Protein AF-A0A925W9W0-F1 (afdb_monomer_lite)

Structure (mmCIF, N/CA/C/O backbone):
data_AF-A0A925W9W0-F1
#
_entry.id   AF-A0A925W9W0-F1
#
loop_
_atom_site.group_PDB
_atom_site.id
_atom_site.type_symbol
_atom_site.label_atom_id
_atom_site.label_alt_id
_atom_site.label_comp_id
_atom_site.label_asym_id
_atom_site.label_entity_id
_atom_site.label_seq_id
_atom_site.pdbx_PDB_ins_code
_atom_site.Cartn_x
_atom_site.Cartn_y
_atom_site.Cartn_z
_atom_site.occupancy
_atom_site.B_iso_or_equiv
_atom_site.auth_seq_id
_atom_site.auth_comp_id
_atom_site.auth_asym_id
_atom_site.auth_atom_id
_atom_site.pdbx_PDB_model_num
ATOM 1 N N . MET A 1 1 ? 12.794 19.818 -5.799 1.00 35.72 1 MET A N 1
ATOM 2 C CA . MET A 1 1 ? 11.903 20.448 -4.801 1.00 35.72 1 MET A CA 1
ATOM 3 C C . MET A 1 1 ? 10.557 19.706 -4.739 1.00 35.72 1 MET A C 1
ATOM 5 O O . MET A 1 1 ? 9.547 20.289 -5.086 1.00 35.72 1 MET A O 1
ATOM 9 N N . LEU A 1 2 ? 10.519 18.413 -4.369 1.00 45.00 2 LEU A N 1
ATOM 10 C CA . LEU A 1 2 ? 9.253 17.642 -4.264 1.00 45.00 2 LEU A CA 1
ATOM 11 C C . LEU A 1 2 ? 9.252 16.527 -3.185 1.00 45.00 2 LEU A C 1
ATOM 13 O O . LEU A 1 2 ? 8.299 15.765 -3.110 1.00 45.00 2 LEU A O 1
ATOM 17 N N . LEU A 1 3 ? 10.278 16.420 -2.327 1.00 45.66 3 LEU A N 1
ATOM 18 C CA . LEU A 1 3 ? 10.325 15.407 -1.249 1.00 45.66 3 LEU A CA 1
ATOM 19 C C . LEU A 1 3 ? 10.150 15.988 0.169 1.00 45.66 3 LEU A C 1
ATOM 21 O O . LEU A 1 3 ? 10.175 15.241 1.139 1.00 45.66 3 LEU A O 1
ATOM 25 N N . ASP A 1 4 ? 9.933 17.298 0.297 1.00 52.91 4 ASP A N 1
ATOM 26 C CA . ASP A 1 4 ? 10.020 18.020 1.578 1.00 52.91 4 ASP A CA 1
ATOM 27 C C . ASP A 1 4 ? 8.683 18.115 2.351 1.00 52.91 4 ASP A C 1
ATOM 29 O O . ASP A 1 4 ? 8.634 18.366 3.552 1.00 52.91 4 ASP A O 1
ATOM 33 N N . THR A 1 5 ? 7.550 17.872 1.686 1.00 57.06 5 THR A N 1
ATOM 34 C CA . THR A 1 5 ? 6.224 18.156 2.265 1.00 57.06 5 THR A CA 1
ATOM 35 C C . THR A 1 5 ? 5.814 17.179 3.375 1.00 57.06 5 THR A C 1
ATOM 37 O O . THR A 1 5 ? 5.095 17.566 4.294 1.00 57.06 5 THR A O 1
ATOM 40 N N . GLY A 1 6 ? 6.260 15.920 3.310 1.00 57.00 6 GLY A N 1
ATOM 41 C CA . GLY A 1 6 ? 5.907 14.892 4.299 1.00 57.00 6 GLY A CA 1
ATOM 42 C C . GLY A 1 6 ? 6.624 15.080 5.637 1.00 57.00 6 GLY A C 1
ATOM 43 O O . GLY A 1 6 ? 5.998 14.992 6.691 1.00 57.00 6 GLY A O 1
ATOM 44 N N . MET A 1 7 ? 7.916 15.414 5.590 1.00 59.16 7 MET A N 1
ATOM 45 C CA . MET A 1 7 ? 8.739 15.629 6.782 1.00 59.16 7 MET A CA 1
ATOM 46 C C . MET A 1 7 ? 8.266 16.861 7.557 1.00 59.16 7 MET A C 1
ATOM 48 O O . MET A 1 7 ? 7.996 16.774 8.753 1.00 59.16 7 MET A O 1
ATOM 52 N N . ARG A 1 8 ? 7.997 17.960 6.844 1.00 59.16 8 ARG A N 1
ATOM 53 C CA . ARG A 1 8 ? 7.505 19.207 7.440 1.00 59.16 8 ARG A CA 1
ATOM 54 C C . ARG A 1 8 ? 6.164 19.054 8.170 1.00 59.16 8 ARG A C 1
ATOM 56 O O . ARG A 1 8 ? 5.930 19.727 9.165 1.00 59.16 8 ARG A O 1
ATOM 63 N N . ARG A 1 9 ? 5.264 18.170 7.711 1.00 61.03 9 ARG A N 1
ATOM 64 C CA . ARG A 1 9 ? 3.984 17.904 8.406 1.00 61.03 9 ARG A CA 1
ATOM 65 C C . ARG A 1 9 ? 4.157 17.042 9.657 1.00 61.03 9 ARG A C 1
ATOM 67 O O . ARG A 1 9 ? 3.387 17.208 10.593 1.00 61.03 9 ARG A O 1
ATOM 74 N N . SER A 1 10 ? 5.158 16.166 9.683 1.00 59.00 10 SER A N 1
ATOM 75 C CA . SER A 1 10 ? 5.431 15.281 10.8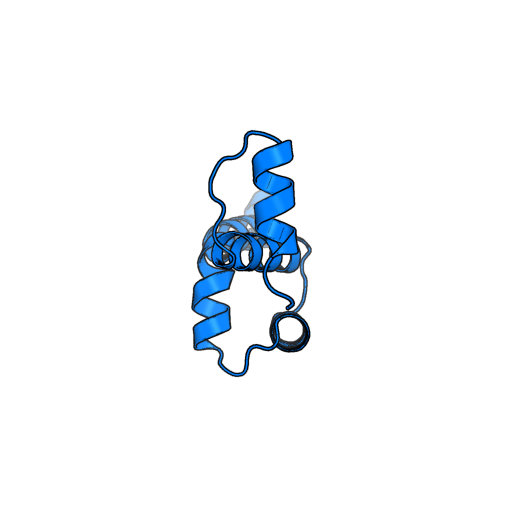23 1.00 59.00 10 SER A CA 1
ATOM 76 C C . SER A 1 10 ? 5.926 16.020 12.060 1.00 59.00 10 SER A C 1
ATOM 78 O O . SER A 1 10 ? 5.495 15.725 13.177 1.00 59.00 10 SER A O 1
ATOM 80 N N . GLU A 1 11 ? 6.764 17.035 11.836 1.00 60.59 11 GLU A N 1
ATOM 81 C CA . GLU A 1 11 ? 7.301 17.918 12.867 1.00 60.59 11 GLU A CA 1
ATOM 82 C C . GLU A 1 11 ? 6.180 18.745 13.502 1.00 60.59 11 GLU A C 1
ATOM 84 O O . GLU A 1 11 ? 6.127 18.882 14.721 1.00 60.59 11 GLU A O 1
ATOM 89 N N . LEU A 1 12 ? 5.213 19.199 12.693 1.00 63.03 12 LEU A N 1
ATOM 90 C CA . LEU A 1 12 ? 4.027 19.920 13.168 1.00 63.03 12 LEU A CA 1
ATOM 91 C C . LEU A 1 12 ? 3.099 19.058 14.039 1.00 63.03 12 LEU A C 1
ATOM 93 O O . LEU A 1 12 ? 2.364 19.597 14.860 1.00 63.03 12 LEU A O 1
ATOM 97 N N . THR A 1 13 ? 3.121 17.734 13.869 1.00 71.12 13 THR A N 1
ATOM 98 C CA . THR A 1 13 ? 2.293 16.787 14.635 1.00 71.12 13 THR A CA 1
ATOM 99 C C . THR A 1 13 ? 3.039 16.123 15.796 1.00 71.12 13 THR A C 1
ATOM 101 O O . THR A 1 13 ? 2.468 15.269 16.467 1.00 71.12 13 THR A O 1
ATOM 104 N N . GLY A 1 14 ? 4.314 16.466 16.027 1.00 72.31 14 GLY A N 1
ATOM 105 C CA . GLY A 1 14 ? 5.141 15.852 17.074 1.00 72.31 14 GLY A CA 1
ATOM 106 C C . GLY A 1 14 ? 5.504 14.380 16.823 1.00 72.31 14 GLY A C 1
ATOM 107 O O . GLY A 1 14 ? 5.949 13.699 17.740 1.00 72.31 14 GLY A O 1
ATOM 108 N N . LEU A 1 15 ? 5.335 13.881 15.591 1.00 70.81 15 LEU A N 1
ATOM 109 C CA . LEU A 1 15 ? 5.567 12.473 15.227 1.00 70.81 15 LEU A CA 1
ATOM 110 C C . LEU A 1 15 ? 7.057 12.135 15.022 1.00 70.81 15 LEU A C 1
ATOM 112 O O . LEU A 1 15 ? 7.400 10.974 14.804 1.00 70.81 15 LEU A O 1
ATOM 116 N N . GLY A 1 16 ? 7.949 13.126 15.122 1.00 76.31 16 GLY A N 1
ATOM 117 C CA . GLY A 1 16 ? 9.384 12.953 14.897 1.00 76.31 16 GLY A CA 1
ATOM 118 C C . GLY A 1 16 ? 9.719 12.641 13.435 1.00 76.31 16 GLY A C 1
ATOM 119 O O . GLY A 1 16 ? 8.932 12.906 12.530 1.00 76.31 16 GLY A O 1
ATOM 120 N N . HIS A 1 17 ? 10.910 12.088 13.190 1.00 76.44 17 HIS A N 1
ATOM 121 C CA . HIS A 1 17 ? 11.376 11.801 11.833 1.00 76.44 17 HIS A CA 1
ATOM 122 C C . HIS A 1 17 ? 10.631 10.608 11.222 1.00 76.44 17 HIS A C 1
ATOM 124 O O . HIS A 1 17 ? 10.837 9.460 11.621 1.00 76.44 17 HIS A O 1
ATOM 130 N N . ILE A 1 18 ? 9.813 10.875 10.206 1.00 79.12 18 ILE A N 1
ATOM 131 C CA . ILE A 1 18 ? 9.181 9.836 9.390 1.00 79.12 18 ILE A CA 1
ATOM 132 C C . ILE A 1 18 ? 9.911 9.637 8.068 1.00 79.12 18 ILE A C 1
ATOM 134 O O . ILE A 1 18 ? 10.249 10.577 7.345 1.00 79.12 18 ILE A O 1
ATOM 138 N N . HIS A 1 19 ? 10.126 8.370 7.731 1.00 82.50 19 HIS A N 1
ATOM 139 C CA . HIS A 1 19 ? 10.801 7.979 6.506 1.00 82.50 19 HIS A CA 1
ATOM 140 C C . HIS A 1 19 ? 9.784 7.815 5.370 1.00 82.50 19 HIS A C 1
ATOM 142 O O . HIS A 1 19 ? 8.776 7.128 5.550 1.00 82.50 19 HIS A O 1
ATOM 148 N N . PRO A 1 20 ? 10.073 8.304 4.149 1.00 81.31 20 PRO A N 1
ATOM 149 C CA . PRO A 1 20 ? 9.213 8.109 2.977 1.00 81.31 20 PRO A CA 1
ATOM 150 C C . PRO A 1 20 ? 8.806 6.648 2.711 1.00 81.31 20 PRO A C 1
ATOM 152 O O . PRO A 1 20 ? 7.764 6.381 2.116 1.00 81.31 20 PRO A O 1
ATOM 155 N N . HIS A 1 21 ? 9.619 5.682 3.150 1.00 85.19 21 HIS A N 1
ATOM 156 C CA . HIS A 1 21 ? 9.303 4.258 3.044 1.00 85.19 21 HIS A CA 1
ATOM 157 C C . HIS A 1 21 ? 8.155 3.797 3.949 1.00 85.19 21 HIS A C 1
ATOM 159 O O . HIS A 1 21 ? 7.447 2.875 3.554 1.00 85.19 21 HIS A O 1
ATOM 165 N N . GLN A 1 22 ? 7.914 4.443 5.092 1.00 84.56 22 GLN A N 1
ATOM 166 C CA . GLN A 1 22 ? 6.796 4.098 5.978 1.00 84.56 22 GLN A CA 1
ATOM 167 C C . GLN A 1 22 ? 5.457 4.352 5.281 1.00 84.56 22 GLN A C 1
ATOM 169 O O . GLN A 1 22 ? 4.611 3.466 5.248 1.00 84.56 22 GLN A O 1
ATOM 174 N N . PHE A 1 23 ? 5.320 5.487 4.592 1.00 85.75 23 PHE A N 1
ATOM 175 C CA . PHE A 1 23 ? 4.129 5.782 3.792 1.00 85.75 23 PHE A CA 1
ATOM 176 C C . PHE A 1 23 ? 3.872 4.747 2.699 1.00 85.75 23 PHE A C 1
ATOM 178 O O . PHE A 1 23 ? 2.726 4.396 2.441 1.00 85.75 23 PHE A O 1
ATOM 185 N N . ARG A 1 24 ? 4.930 4.223 2.066 1.00 89.00 24 ARG A N 1
ATOM 186 C CA . ARG A 1 24 ? 4.781 3.174 1.047 1.00 89.00 24 ARG A CA 1
ATOM 187 C C . ARG A 1 24 ? 4.301 1.851 1.638 1.00 89.00 24 ARG A C 1
ATOM 189 O O . ARG A 1 24 ? 3.551 1.155 0.965 1.00 89.00 24 ARG A O 1
ATOM 196 N N . HIS A 1 25 ? 4.697 1.521 2.868 1.00 88.88 25 HIS A N 1
ATOM 197 C CA . HIS A 1 25 ? 4.153 0.367 3.584 1.00 88.88 25 HIS A CA 1
ATOM 198 C C . HIS A 1 25 ? 2.687 0.571 3.960 1.00 88.88 25 HIS A C 1
ATOM 200 O O . HIS A 1 25 ? 1.879 -0.312 3.690 1.00 88.88 25 HIS A O 1
ATOM 206 N N . THR A 1 26 ? 2.338 1.725 4.535 1.00 88.44 26 THR A N 1
ATOM 207 C CA . THR A 1 26 ? 0.953 2.033 4.919 1.00 88.44 26 THR A CA 1
ATOM 208 C C . THR A 1 26 ? 0.031 2.012 3.707 1.00 88.44 26 THR A C 1
ATOM 210 O O . THR A 1 26 ? -0.962 1.298 3.718 1.00 88.44 26 THR A O 1
ATOM 213 N N . PHE A 1 27 ? 0.414 2.683 2.618 1.00 91.12 27 PHE A N 1
ATOM 214 C CA . PHE A 1 27 ? -0.380 2.710 1.392 1.00 91.12 27 PHE A CA 1
ATOM 215 C C . PHE A 1 27 ? -0.600 1.310 0.799 1.00 91.12 27 PHE A C 1
ATOM 217 O O . PHE A 1 27 ? -1.713 0.968 0.412 1.00 91.12 27 PHE A O 1
ATOM 224 N N . ALA A 1 28 ? 0.446 0.477 0.750 1.00 91.06 28 ALA A N 1
ATOM 225 C CA . ALA A 1 28 ? 0.321 -0.899 0.272 1.00 91.06 28 ALA A CA 1
ATOM 226 C C . ALA A 1 28 ? -0.585 -1.745 1.173 1.00 91.06 28 ALA A C 1
ATOM 228 O O . ALA A 1 28 ? -1.330 -2.589 0.679 1.00 91.06 28 ALA A O 1
ATOM 229 N N . HIS A 1 29 ? -0.496 -1.531 2.487 1.00 88.56 29 HIS A N 1
ATOM 230 C CA . HIS A 1 29 ? -1.311 -2.231 3.464 1.00 88.56 29 HIS A CA 1
ATOM 231 C C . HIS A 1 29 ? -2.787 -1.862 3.333 1.00 88.56 29 HIS A C 1
ATOM 233 O O . HIS A 1 29 ? -3.602 -2.761 3.178 1.00 88.56 29 HIS A O 1
ATOM 239 N N . GLU A 1 30 ? -3.119 -0.571 3.337 1.00 88.88 30 GLU A N 1
ATOM 240 C CA . GLU A 1 30 ? -4.498 -0.086 3.195 1.00 88.88 30 GLU A CA 1
ATOM 241 C C . GLU A 1 30 ? -5.112 -0.556 1.874 1.00 88.88 30 GLU A C 1
ATOM 243 O O . GLU A 1 30 ? -6.162 -1.190 1.879 1.00 88.88 30 GLU A O 1
ATOM 248 N N . TRP A 1 31 ? -4.399 -0.377 0.755 1.00 91.81 31 TRP A N 1
ATOM 249 C CA . TRP A 1 31 ? -4.881 -0.802 -0.561 1.00 91.81 31 TRP A CA 1
ATOM 250 C C . TRP A 1 31 ? -5.249 -2.289 -0.613 1.00 91.81 31 TRP A C 1
ATOM 252 O O . TRP A 1 31 ? -6.277 -2.659 -1.170 1.00 91.81 31 TRP A O 1
ATOM 262 N N . LEU A 1 32 ? -4.394 -3.158 -0.067 1.00 88.12 32 LEU A N 1
ATOM 263 C CA . LEU A 1 32 ? -4.600 -4.606 -0.132 1.00 88.12 32 LEU A CA 1
ATOM 264 C C . LEU A 1 32 ? -5.574 -5.120 0.933 1.00 88.12 32 LEU A C 1
ATOM 266 O O . LEU A 1 32 ? -6.139 -6.196 0.742 1.00 88.12 32 LEU A O 1
ATOM 270 N N . SER A 1 33 ? -5.739 -4.399 2.042 1.00 85.25 33 SER A N 1
ATOM 271 C CA . SER A 1 33 ? -6.762 -4.691 3.049 1.00 85.25 33 SER A CA 1
ATOM 272 C C . SER A 1 33 ? -8.165 -4.360 2.533 1.00 85.25 33 SER A C 1
ATOM 274 O O . SER A 1 33 ? -9.097 -5.094 2.838 1.00 85.25 33 SER A O 1
ATOM 276 N N . ASP A 1 34 ? -8.299 -3.351 1.668 1.00 88.06 34 ASP A N 1
ATOM 277 C CA . ASP A 1 34 ? -9.559 -2.987 0.999 1.00 88.06 34 ASP A CA 1
ATOM 278 C C . ASP A 1 34 ? -9.837 -3.834 -0.267 1.00 88.06 34 ASP A C 1
ATOM 280 O O . ASP A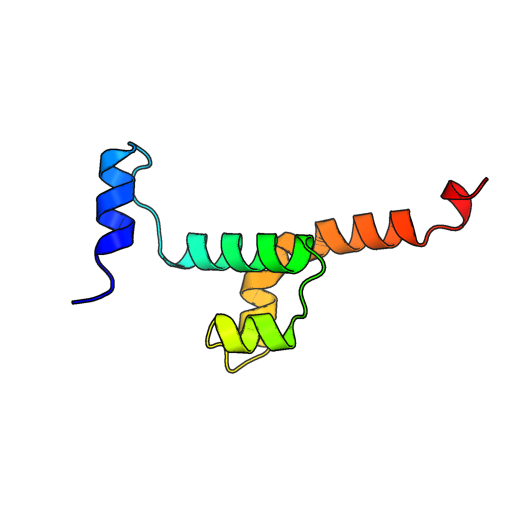 1 34 ? -10.477 -3.379 -1.215 1.00 88.06 34 ASP A O 1
ATOM 284 N N . ASP A 1 35 ? -9.322 -5.071 -0.311 1.00 85.75 35 ASP A N 1
ATOM 285 C CA . ASP A 1 35 ? -9.416 -6.010 -1.445 1.00 85.75 35 ASP A CA 1
ATOM 286 C C . ASP A 1 35 ? -8.915 -5.418 -2.796 1.00 85.75 35 ASP A C 1
ATOM 288 O O . ASP A 1 35 ? -9.262 -5.892 -3.884 1.00 85.75 35 ASP A O 1
ATOM 292 N N . GLY A 1 36 ? -8.052 -4.396 -2.754 1.00 89.00 36 GLY A N 1
ATOM 293 C CA . GLY A 1 36 ? -7.491 -3.745 -3.934 1.00 89.00 36 GLY A CA 1
ATOM 294 C C . GLY A 1 36 ? -6.546 -4.645 -4.737 1.00 89.00 36 GLY A C 1
ATOM 295 O O . GLY A 1 36 ? -5.797 -5.469 -4.208 1.00 89.00 36 GLY A O 1
ATOM 296 N N . HIS A 1 37 ? -6.531 -4.466 -6.060 1.00 92.12 37 HIS A N 1
ATOM 297 C CA . HIS A 1 37 ? -5.771 -5.334 -6.957 1.00 92.12 37 HIS A CA 1
ATOM 298 C C . HIS A 1 37 ? -4.270 -4.986 -7.000 1.00 92.12 37 HIS A C 1
ATOM 300 O O . HIS A 1 37 ? -3.875 -3.824 -7.131 1.00 92.12 37 HIS A O 1
ATOM 306 N N . GLU A 1 38 ? -3.406 -6.004 -6.955 1.00 91.50 38 GLU A N 1
ATOM 307 C CA . GLU A 1 38 ? -1.943 -5.842 -6.918 1.00 91.50 38 GLU A CA 1
ATOM 308 C C . GLU A 1 38 ? -1.374 -5.143 -8.163 1.00 91.50 38 GLU A C 1
ATOM 310 O O . GLU A 1 38 ? -0.435 -4.352 -8.073 1.00 91.50 38 GLU A O 1
ATOM 315 N N . GLY A 1 39 ? -1.940 -5.422 -9.340 1.00 94.00 39 GLY A N 1
ATOM 316 C CA . GLY A 1 39 ? -1.496 -4.815 -10.598 1.00 94.00 39 GLY A CA 1
ATOM 317 C C . GLY A 1 39 ? -1.782 -3.313 -10.680 1.00 94.00 39 GLY A C 1
ATOM 318 O O . GLY A 1 39 ? -1.037 -2.583 -11.342 1.00 94.00 39 GLY A O 1
ATOM 319 N N . ASP A 1 40 ? -2.824 -2.857 -9.988 1.00 94.94 40 ASP A N 1
ATOM 320 C CA . ASP A 1 40 ? -3.197 -1.445 -9.925 1.00 94.94 40 ASP A CA 1
ATOM 321 C C . ASP A 1 40 ? -2.362 -0.731 -8.872 1.00 94.94 40 ASP A C 1
ATOM 323 O O . ASP A 1 40 ? -1.811 0.331 -9.156 1.00 94.94 40 ASP A O 1
ATOM 327 N N . LEU A 1 41 ? -2.121 -1.379 -7.728 1.00 93.50 41 LEU A N 1
ATOM 328 C CA . LEU A 1 41 ? -1.152 -0.907 -6.741 1.00 93.50 41 LEU A CA 1
ATOM 329 C C . LEU A 1 41 ? 0.223 -0.669 -7.374 1.00 93.50 41 LEU A C 1
ATOM 331 O O . LEU A 1 41 ? 0.834 0.376 -7.164 1.00 93.50 41 LEU A O 1
ATOM 335 N N . MET A 1 42 ? 0.705 -1.605 -8.197 1.00 95.19 42 MET A N 1
ATOM 336 C CA . MET A 1 42 ? 1.976 -1.438 -8.903 1.00 95.19 42 MET A CA 1
ATOM 337 C C . MET A 1 42 ? 1.973 -0.218 -9.836 1.00 95.19 42 MET A C 1
ATOM 339 O O . MET A 1 42 ? 2.965 0.513 -9.875 1.00 95.19 42 MET A O 1
ATOM 343 N N . ARG A 1 43 ? 0.872 0.037 -10.556 1.00 96.12 43 ARG A N 1
ATOM 344 C CA . ARG A 1 43 ? 0.734 1.216 -11.429 1.00 96.12 43 ARG A CA 1
ATOM 345 C C . ARG A 1 43 ? 0.697 2.515 -10.628 1.00 96.12 43 ARG A C 1
ATOM 347 O O . ARG A 1 43 ? 1.464 3.423 -10.934 1.00 96.12 43 ARG A O 1
ATOM 354 N N . LEU A 1 44 ? -0.130 2.577 -9.586 1.00 93.88 44 LEU A N 1
ATOM 355 C CA . LEU A 1 44 ? -0.307 3.757 -8.736 1.00 93.88 44 LEU A CA 1
ATOM 356 C C . LEU A 1 44 ? 0.963 4.102 -7.952 1.00 93.88 44 LEU A C 1
ATOM 358 O O . LEU A 1 44 ? 1.342 5.266 -7.851 1.00 93.88 44 LEU A O 1
ATOM 362 N N . ALA A 1 45 ? 1.664 3.094 -7.434 1.00 90.75 45 ALA A N 1
ATOM 363 C CA . ALA A 1 45 ? 2.884 3.290 -6.659 1.00 90.75 45 ALA A CA 1
ATOM 364 C C . ALA A 1 45 ? 4.149 3.477 -7.523 1.00 90.75 45 ALA A C 1
ATOM 366 O O . ALA A 1 45 ? 5.222 3.784 -6.977 1.00 90.75 45 ALA A O 1
ATOM 367 N N . GLY A 1 46 ? 4.040 3.286 -8.845 1.00 94.12 46 GLY A N 1
ATOM 368 C CA . GLY A 1 46 ? 5.144 3.381 -9.803 1.00 94.12 46 GLY A CA 1
ATOM 369 C C . GLY A 1 46 ? 6.142 2.221 -9.718 1.00 94.12 46 GLY A C 1
ATOM 370 O O . GLY A 1 46 ? 7.333 2.397 -9.988 1.00 94.12 46 GLY A O 1
ATOM 371 N N . TRP A 1 47 ? 5.698 1.037 -9.299 1.00 94.38 47 TRP A N 1
ATOM 372 C CA . TRP A 1 47 ? 6.560 -0.127 -9.115 1.00 94.38 47 TRP A CA 1
ATOM 373 C C . TRP A 1 47 ? 6.658 -0.962 -10.378 1.00 94.38 47 TRP A C 1
ATOM 375 O O . TRP A 1 47 ? 5.680 -1.502 -10.885 1.00 94.38 47 TRP A O 1
ATOM 385 N N . LYS A 1 48 ? 7.892 -1.130 -10.847 1.00 92.38 48 LYS A N 1
ATOM 386 C CA . LYS A 1 48 ? 8.181 -1.902 -12.058 1.00 92.38 48 LYS A CA 1
ATOM 387 C C . LYS A 1 48 ? 8.404 -3.390 -11.793 1.00 92.38 48 LYS A C 1
ATOM 389 O O . LYS A 1 48 ? 8.386 -4.173 -12.733 1.00 92.38 48 LYS A O 1
ATOM 394 N N . SER A 1 49 ? 8.635 -3.791 -10.542 1.00 92.50 49 SER A N 1
ATOM 395 C CA . SER A 1 49 ? 8.965 -5.175 -10.198 1.00 92.50 49 SER A CA 1
ATOM 396 C C . SER A 1 49 ? 8.047 -5.740 -9.123 1.00 92.50 49 SER A C 1
ATOM 398 O O . SER A 1 49 ? 7.667 -5.060 -8.169 1.00 92.50 49 SER A O 1
ATOM 400 N N . ARG A 1 50 ? 7.757 -7.040 -9.241 1.00 89.81 50 ARG A N 1
ATOM 401 C CA . ARG A 1 50 ? 7.053 -7.789 -8.194 1.00 89.81 50 ARG A CA 1
ATOM 402 C C . ARG A 1 50 ? 7.848 -7.879 -6.894 1.00 89.81 50 ARG A C 1
ATOM 404 O O . ARG A 1 50 ? 7.245 -7.986 -5.839 1.00 89.81 50 ARG A O 1
ATOM 411 N N . ALA A 1 51 ? 9.173 -7.763 -6.940 1.00 91.62 51 ALA A N 1
ATOM 412 C CA . ALA A 1 51 ? 9.989 -7.685 -5.730 1.00 91.62 51 ALA A CA 1
ATOM 413 C C . ALA A 1 51 ? 9.632 -6.459 -4.867 1.00 91.62 51 ALA A C 1
ATOM 415 O O . ALA A 1 51 ? 9.588 -6.565 -3.644 1.00 91.62 51 ALA A O 1
ATOM 416 N N . MET A 1 52 ? 9.324 -5.313 -5.489 1.00 91.62 52 MET A N 1
ATOM 417 C CA . MET A 1 52 ? 8.856 -4.121 -4.769 1.00 91.62 52 MET A CA 1
ATOM 418 C C . MET A 1 52 ? 7.473 -4.344 -4.164 1.00 91.62 52 MET A C 1
ATOM 420 O O . MET A 1 52 ? 7.271 -4.029 -2.995 1.00 91.62 52 MET A O 1
ATOM 424 N N . LEU A 1 53 ? 6.558 -4.946 -4.931 1.00 89.75 53 LEU A N 1
ATOM 425 C CA . LEU A 1 53 ? 5.247 -5.335 -4.419 1.00 89.75 53 LEU A CA 1
ATOM 426 C C . LEU A 1 53 ? 5.397 -6.232 -3.188 1.00 89.75 53 LEU A C 1
ATOM 428 O O . LEU A 1 53 ? 4.857 -5.896 -2.148 1.00 89.75 53 LEU A O 1
ATOM 432 N N . GLN A 1 54 ? 6.187 -7.303 -3.264 1.00 88.50 54 GLN A N 1
ATOM 433 C CA . GLN A 1 54 ? 6.392 -8.207 -2.130 1.00 88.50 54 GLN A CA 1
ATOM 434 C C . GLN A 1 54 ? 7.007 -7.495 -0.923 1.00 88.50 54 GLN A C 1
ATOM 436 O O . GLN A 1 54 ? 6.528 -7.660 0.193 1.00 88.50 54 GLN A O 1
ATOM 441 N N . ARG A 1 55 ? 8.014 -6.638 -1.135 1.00 88.75 55 ARG A N 1
ATOM 442 C CA . ARG A 1 55 ? 8.646 -5.867 -0.054 1.00 88.75 55 ARG A CA 1
ATOM 443 C C . ARG A 1 55 ? 7.644 -4.991 0.702 1.00 88.75 55 ARG A C 1
ATOM 445 O O . ARG A 1 55 ? 7.708 -4.942 1.925 1.00 88.75 55 ARG A O 1
ATOM 452 N N . TYR A 1 56 ? 6.749 -4.300 -0.003 1.00 87.62 56 TYR A N 1
ATOM 453 C CA . TYR A 1 56 ? 5.811 -3.363 0.624 1.00 87.62 56 TYR A CA 1
ATOM 454 C C . TYR A 1 56 ? 4.472 -4.001 1.021 1.00 87.62 56 TYR A C 1
ATOM 456 O O . TYR A 1 56 ? 3.857 -3.534 1.972 1.00 87.62 56 TYR A O 1
ATOM 464 N N . ALA A 1 57 ? 4.057 -5.088 0.365 1.00 81.38 57 ALA A N 1
ATOM 465 C CA . ALA A 1 57 ? 2.837 -5.843 0.662 1.00 81.38 57 ALA A CA 1
ATOM 466 C C . ALA A 1 57 ? 3.018 -6.924 1.740 1.00 81.38 57 ALA A C 1
ATOM 468 O O . ALA A 1 57 ? 2.019 -7.447 2.242 1.00 81.38 57 ALA A O 1
ATOM 469 N N . ALA A 1 58 ? 4.261 -7.274 2.101 1.00 78.25 58 ALA A N 1
ATOM 470 C CA . ALA A 1 58 ? 4.554 -8.307 3.098 1.00 78.25 58 ALA A CA 1
ATOM 471 C C . ALA A 1 58 ? 3.859 -8.047 4.443 1.00 78.25 58 ALA A C 1
ATOM 473 O O . ALA A 1 58 ? 3.314 -8.973 5.035 1.00 78.25 58 ALA A O 1
ATOM 474 N N . SER A 1 59 ? 3.788 -6.787 4.887 1.00 68.75 59 SER A N 1
ATOM 475 C CA . SER A 1 59 ? 3.118 -6.413 6.142 1.00 68.75 59 SER A CA 1
ATOM 476 C C . SER A 1 59 ? 1.616 -6.723 6.148 1.00 68.75 59 SER A C 1
ATOM 478 O O . SER A 1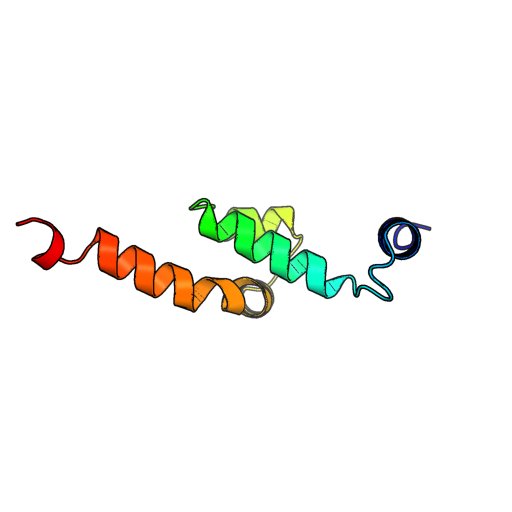 59 ? 1.040 -6.944 7.208 1.00 68.75 59 SER A O 1
ATOM 480 N N . ALA A 1 60 ? 0.972 -6.765 4.979 1.00 66.00 60 ALA A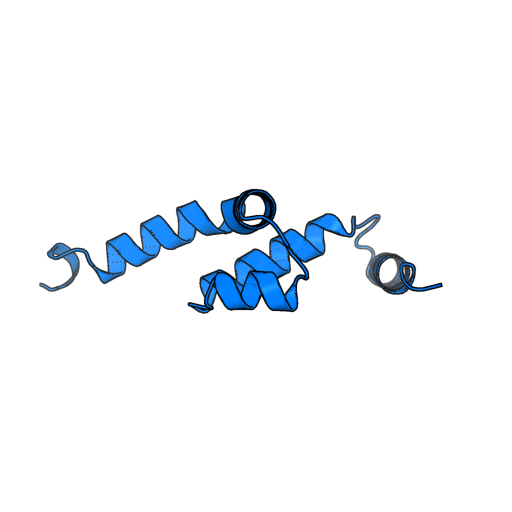 N 1
ATOM 481 C CA . ALA A 1 60 ? -0.441 -7.110 4.836 1.00 66.00 60 ALA A CA 1
ATOM 482 C C . ALA A 1 60 ? -0.672 -8.590 4.496 1.00 66.00 60 ALA A C 1
ATOM 484 O O . ALA A 1 60 ? -1.805 -9.060 4.552 1.00 66.00 60 ALA A O 1
ATOM 485 N N . ALA A 1 61 ? 0.360 -9.336 4.092 1.00 72.00 61 ALA A N 1
ATOM 486 C CA . ALA A 1 61 ? 0.204 -10.697 3.578 1.00 72.00 61 ALA A CA 1
ATOM 487 C C . ALA A 1 61 ? -0.351 -11.663 4.636 1.00 72.00 61 ALA A C 1
ATOM 489 O O . ALA A 1 61 ? -1.328 -12.362 4.370 1.00 72.00 61 ALA A O 1
ATOM 490 N N . ASP A 1 62 ? 0.195 -11.640 5.853 1.00 70.62 62 ASP A N 1
ATOM 491 C CA . ASP A 1 62 ? -0.222 -12.555 6.920 1.00 70.62 62 ASP A CA 1
ATOM 492 C C . ASP A 1 62 ? -1.633 -12.254 7.448 1.00 70.62 62 ASP A C 1
ATOM 494 O O . ASP A 1 62 ? -2.390 -13.165 7.788 1.00 70.62 62 ASP A O 1
ATOM 498 N N . ALA A 1 63 ? -2.007 -10.973 7.533 1.00 70.12 63 ALA A N 1
ATOM 499 C CA . ALA A 1 63 ? -3.352 -10.562 7.935 1.00 70.12 63 ALA A CA 1
ATOM 500 C C . ALA A 1 63 ? -4.395 -10.997 6.892 1.00 70.12 63 ALA A C 1
ATOM 502 O O . ALA A 1 63 ? -5.397 -11.618 7.255 1.00 70.12 63 ALA A O 1
ATOM 503 N N . ARG A 1 64 ? -4.105 -10.777 5.600 1.00 71.62 64 ARG A N 1
ATOM 504 C CA . ARG A 1 64 ? -4.939 -11.233 4.477 1.00 71.62 64 ARG A CA 1
ATOM 505 C C . ARG A 1 64 ? -5.059 -12.748 4.425 1.00 71.62 64 ARG A C 1
ATOM 507 O O . ARG A 1 64 ? -6.156 -13.252 4.233 1.00 71.62 64 ARG A O 1
ATOM 514 N N . ALA A 1 65 ? -3.970 -13.489 4.631 1.00 74.75 65 ALA A N 1
ATOM 515 C CA . ALA A 1 65 ? -4.006 -14.951 4.633 1.00 74.75 65 ALA A CA 1
ATOM 516 C C . ALA A 1 65 ? -4.951 -15.488 5.719 1.00 74.75 65 ALA A C 1
ATOM 518 O O . ALA A 1 65 ? -5.765 -16.372 5.454 1.00 74.75 65 ALA A O 1
ATOM 519 N N . ARG A 1 66 ? -4.901 -14.905 6.924 1.00 75.62 66 ARG A N 1
ATOM 520 C CA . ARG A 1 66 ? -5.805 -15.266 8.027 1.00 75.62 66 ARG A CA 1
ATOM 521 C C . ARG A 1 66 ? -7.253 -14.886 7.734 1.00 75.62 66 ARG A C 1
ATOM 523 O O . ARG A 1 66 ? -8.154 -15.670 8.008 1.00 75.62 66 ARG A O 1
ATOM 530 N N . GLU A 1 67 ? -7.492 -13.702 7.185 1.00 75.75 67 GLU A N 1
ATOM 531 C CA . GLU A 1 67 ? -8.844 -13.251 6.861 1.00 75.75 67 GLU A CA 1
ATOM 532 C C . GLU A 1 67 ? -9.462 -14.038 5.696 1.00 75.75 67 GLU A C 1
ATOM 534 O O . GLU A 1 67 ? -10.603 -14.485 5.791 1.00 75.75 67 GLU A O 1
ATOM 539 N N . A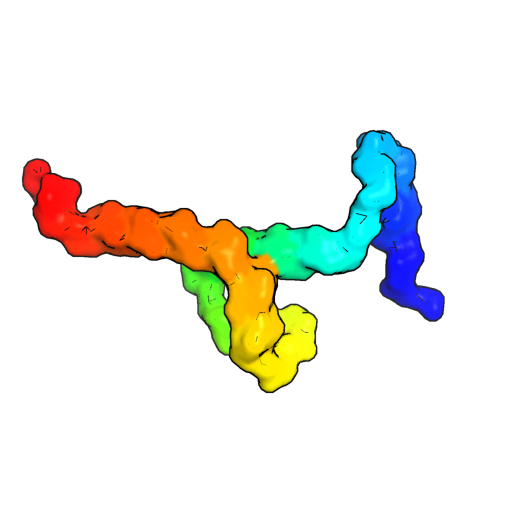LA A 1 68 ? -8.703 -14.284 4.629 1.00 74.50 68 ALA A N 1
ATOM 540 C CA . ALA A 1 68 ? -9.119 -15.129 3.518 1.00 74.50 68 ALA A CA 1
ATOM 541 C C . ALA A 1 68 ? -9.411 -16.560 3.987 1.00 74.50 68 ALA A C 1
ATOM 543 O O . ALA A 1 68 ? -10.387 -17.159 3.536 1.00 74.50 68 ALA A O 1
ATOM 544 N N . TYR A 1 69 ? -8.607 -17.089 4.917 1.00 76.81 69 TYR A N 1
ATOM 545 C CA . TYR A 1 69 ? -8.871 -18.379 5.547 1.00 76.81 69 TYR A CA 1
ATOM 546 C C . TYR A 1 6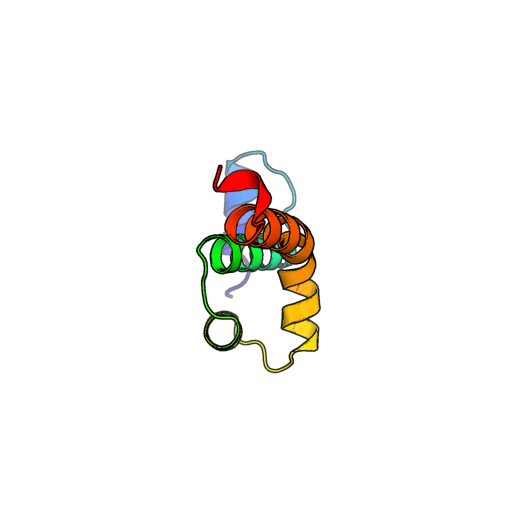9 ? -10.194 -18.368 6.321 1.00 76.81 69 TYR A C 1
ATOM 548 O O . TYR A 1 69 ? -11.016 -19.242 6.075 1.00 76.81 69 TYR A O 1
ATOM 556 N N . ARG A 1 70 ? -10.463 -17.357 7.162 1.00 77.44 70 ARG A N 1
ATOM 557 C CA . ARG A 1 70 ? -11.765 -17.210 7.848 1.00 77.44 70 ARG A CA 1
ATOM 558 C C . ARG A 1 70 ? -12.932 -17.149 6.858 1.00 77.44 70 ARG A C 1
ATOM 560 O O . ARG A 1 70 ? -13.861 -17.938 6.956 1.00 77.44 70 ARG A O 1
ATOM 567 N N . ARG A 1 71 ? -12.850 -16.291 5.831 1.00 73.81 71 ARG A N 1
ATOM 568 C CA . ARG A 1 71 ? -13.898 -16.147 4.796 1.00 73.81 71 ARG A CA 1
ATOM 569 C C . ARG A 1 71 ? -14.166 -17.450 4.025 1.00 73.81 71 ARG A C 1
ATOM 571 O O . ARG A 1 71 ? -15.278 -17.669 3.544 1.00 73.81 71 ARG A O 1
ATOM 578 N N . ARG A 1 72 ? -13.149 -18.301 3.845 1.00 71.12 72 ARG A N 1
ATOM 579 C CA . ARG A 1 72 ? -13.240 -19.533 3.040 1.00 71.12 72 ARG A CA 1
ATOM 580 C C . ARG A 1 72 ? -13.353 -20.816 3.862 1.00 71.12 72 ARG A C 1
ATOM 582 O O . ARG A 1 72 ? -13.638 -21.853 3.265 1.00 71.12 72 ARG A O 1
ATOM 589 N N . SER A 1 73 ? -13.161 -20.763 5.178 1.00 67.69 73 SER A N 1
ATOM 590 C CA . SER A 1 73 ? -13.230 -21.931 6.054 1.00 67.69 73 SER A CA 1
ATOM 591 C C . SER A 1 73 ? -14.648 -22.515 6.049 1.00 67.69 73 SER A C 1
ATOM 593 O O . SER A 1 73 ? -15.610 -21.792 6.315 1.00 67.69 73 SER A O 1
ATOM 595 N N . PRO A 1 74 ? -14.817 -23.819 5.764 1.00 62.84 74 PRO A N 1
ATOM 596 C CA . PRO A 1 74 ? -16.114 -24.487 5.864 1.00 62.84 74 PRO A CA 1
ATOM 597 C C . PRO A 1 74 ? -16.676 -24.520 7.294 1.00 62.84 74 PRO A C 1
ATOM 599 O O . PRO A 1 74 ? -17.885 -24.642 7.454 1.00 62.84 74 PRO A O 1
ATOM 602 N N . GLY A 1 75 ? -15.812 -24.421 8.314 1.00 63.44 75 GLY A N 1
ATOM 603 C CA . GLY A 1 75 ? -16.186 -24.526 9.729 1.00 63.44 75 GLY A CA 1
ATOM 604 C C . GLY A 1 75 ? -16.880 -23.294 10.316 1.00 63.44 75 GLY A C 1
ATOM 605 O O . GLY A 1 75 ? -17.511 -23.426 11.350 1.00 63.44 75 GLY A O 1
ATOM 606 N N . ASP A 1 76 ? -16.814 -22.138 9.646 1.00 58.38 76 ASP A N 1
ATOM 607 C CA . ASP A 1 76 ? -17.515 -20.904 10.055 1.00 58.38 76 ASP A CA 1
ATOM 608 C C . ASP A 1 76 ? -18.880 -20.742 9.343 1.00 58.38 76 ASP A C 1
ATOM 610 O O . ASP A 1 76 ? -19.523 -19.699 9.447 1.00 58.38 76 ASP A O 1
ATOM 614 N N . ARG A 1 77 ? -19.321 -21.747 8.566 1.00 53.09 77 ARG A N 1
ATOM 615 C CA . ARG A 1 77 ? -20.611 -21.726 7.843 1.00 53.09 77 ARG A CA 1
ATOM 616 C C . ARG A 1 77 ? -21.752 -22.463 8.551 1.00 53.09 77 ARG A C 1
ATOM 618 O O . ARG A 1 77 ? -22.856 -22.455 8.008 1.00 53.09 77 ARG A O 1
ATOM 625 N N . TYR A 1 78 ? -21.506 -23.086 9.704 1.00 54.31 78 TYR A N 1
ATOM 626 C CA . TYR A 1 78 ? -22.494 -23.876 10.447 1.00 54.31 78 TYR A CA 1
ATOM 627 C C . TYR A 1 78 ? -22.404 -23.611 11.945 1.00 54.31 78 TYR A C 1
ATOM 629 O O . TYR A 1 78 ? -21.263 -23.549 12.449 1.00 54.31 78 TYR A O 1
#

Radius of gyration: 16.3 Å; chains: 1; bounding box: 34×45×29 Å

Sequence (78 aa):
MLLDTGMRRSELTGLGHIHPHQFRHTFAHEWLSDDGHEGDLMRLAGWKSRAMLQRYAASAADARAREAYRRRSPGDRY

pLDDT: mean 77.64, std 14.3, range [35.72, 96.12]

Secondary structure (DSSP, 8-state):
--SSHHHHHHHHTT-----HHHHHHHHHHHHHHTT--HHHHHHHHT---HHHHHHHHHHHHHHHHHHHHHHH-GGG--

Foldseek 3Di:
DPPVPVQVVCVVVVVPDDDPLVVLLVVLQVCVVVVHDLVVNCVVVVNPDVVSSCVSNVVNPVVCVVVVCCVPPPVNVD